Protein AF-A0A928WQR5-F1 (afdb_monomer)

Solvent-accessible surface area (backbone atoms only — not comparable to full-atom values): 5976 Å² total; per-residue (Å²): 131,85,78,71,50,42,73,46,55,41,52,39,79,94,72,47,22,42,35,40,34,29,76,86,71,50,73,51,75,46,49,51,90,64,43,66,50,46,40,81,52,98,94,44,74,44,82,57,85,78,50,72,69,65,49,53,58,41,38,62,52,79,53,53,27,43,30,28,73,95,62,68,41,75,45,46,48,65,41,51,74,70,72,44,45,55,56,67,72,58,59,52,52,55,59,60,61,74,77,109

pLDDT: mean 92.19, std 11.47, range [41.62, 98.75]

Sequence (100 aa):
MKLNEAVAVRYRRETKAVVVSFADGSQSSWPVRLLEMTKRTDDGYVAIAPNDDELSAVELFGSDAIVWDELGQIFRIEDLQNHIYGRKAWMESLSASVVS

Structure (mmCIF, N/CA/C/O backbone):
data_AF-A0A928WQR5-F1
#
_entry.id   AF-A0A928WQR5-F1
#
loop_
_atom_site.group_PDB
_atom_site.id
_atom_site.type_symbol
_atom_site.label_atom_id
_atom_site.label_alt_id
_atom_site.label_comp_id
_atom_site.label_asym_id
_atom_site.label_entity_id
_atom_site.label_seq_id
_atom_site.pdbx_PDB_ins_code
_atom_site.Cartn_x
_atom_site.Cartn_y
_atom_site.Cartn_z
_atom_site.occupancy
_atom_site.B_iso_or_equiv
_atom_site.auth_seq_id
_atom_site.auth_comp_id
_atom_site.auth_asym_id
_atom_site.auth_atom_id
_atom_site.pdbx_PDB_model_num
ATOM 1 N N . MET A 1 1 ? 6.178 -3.782 20.642 1.00 52.44 1 MET A N 1
ATOM 2 C CA . MET A 1 1 ? 4.776 -3.317 20.577 1.00 52.44 1 MET A CA 1
ATOM 3 C C . MET A 1 1 ? 4.028 -4.349 19.753 1.00 52.44 1 MET A C 1
ATOM 5 O O . MET A 1 1 ? 4.561 -4.728 18.721 1.00 52.44 1 MET A O 1
ATOM 9 N N . LYS A 1 2 ? 2.905 -4.906 20.217 1.00 63.47 2 LYS A N 1
ATOM 10 C CA . LYS A 1 2 ? 2.135 -5.834 19.375 1.00 63.47 2 LYS A CA 1
ATOM 11 C C . LYS A 1 2 ? 1.346 -4.981 18.385 1.00 63.47 2 LYS A C 1
ATOM 13 O O . LYS A 1 2 ? 0.635 -4.084 18.828 1.00 63.47 2 LYS A O 1
ATOM 18 N N . LEU A 1 3 ? 1.528 -5.209 17.088 1.00 71.38 3 LEU A N 1
ATOM 19 C CA . LEU A 1 3 ? 0.722 -4.540 16.071 1.00 71.38 3 LEU A CA 1
ATOM 20 C C . LEU A 1 3 ? -0.734 -4.954 16.261 1.00 71.38 3 LEU A C 1
ATOM 22 O O . LEU A 1 3 ? -1.018 -6.128 16.519 1.00 71.38 3 LEU A O 1
ATOM 26 N N . ASN A 1 4 ? -1.640 -3.987 16.150 1.00 86.81 4 ASN A N 1
ATOM 27 C CA . ASN A 1 4 ? -3.051 -4.310 16.037 1.00 86.81 4 ASN A CA 1
ATOM 28 C C . ASN A 1 4 ? -3.256 -5.127 14.761 1.00 86.81 4 ASN A C 1
ATOM 30 O O . ASN A 1 4 ? -2.643 -4.849 13.731 1.00 86.81 4 ASN A O 1
ATOM 34 N N . GLU A 1 5 ? -4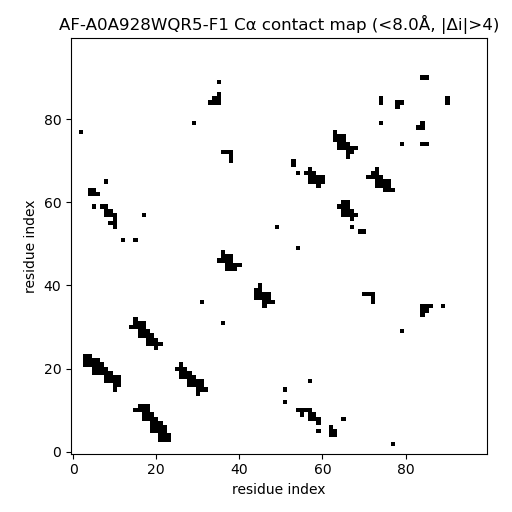.106 -6.141 14.842 1.00 93.69 5 GLU A N 1
ATOM 35 C CA . GLU A 1 5 ? -4.408 -7.009 13.711 1.00 93.69 5 GLU A CA 1
ATOM 36 C C . GLU A 1 5 ? -5.124 -6.205 12.621 1.00 93.69 5 GLU A C 1
ATOM 38 O O . GLU A 1 5 ? -6.167 -5.598 12.883 1.00 93.69 5 GLU A O 1
ATOM 43 N N . ALA A 1 6 ? -4.551 -6.157 11.417 1.00 96.88 6 ALA A N 1
ATOM 44 C CA . ALA A 1 6 ? -5.218 -5.567 10.265 1.00 96.88 6 ALA A CA 1
ATOM 45 C C . ALA A 1 6 ? -6.344 -6.495 9.800 1.00 96.88 6 ALA A C 1
ATOM 47 O O . ALA A 1 6 ? -6.125 -7.686 9.601 1.00 96.88 6 ALA A O 1
ATOM 48 N N . VAL A 1 7 ? -7.540 -5.938 9.618 1.00 97.56 7 VAL A N 1
ATOM 49 C CA . VAL A 1 7 ? -8.749 -6.703 9.260 1.00 97.56 7 VAL A CA 1
ATOM 50 C C . VAL A 1 7 ? -9.327 -6.304 7.908 1.00 97.56 7 VAL A C 1
ATOM 52 O O . VAL A 1 7 ? -10.111 -7.048 7.329 1.00 97.56 7 VAL A O 1
ATOM 55 N N . ALA A 1 8 ? -8.960 -5.129 7.395 1.00 97.81 8 ALA A N 1
ATOM 56 C CA . ALA A 1 8 ? -9.343 -4.696 6.060 1.00 97.81 8 ALA A CA 1
ATOM 57 C C . ALA A 1 8 ? -8.334 -3.701 5.485 1.00 97.81 8 ALA A C 1
ATOM 59 O O . ALA A 1 8 ? -7.728 -2.914 6.217 1.00 97.81 8 ALA A O 1
ATOM 60 N N . VAL A 1 9 ? -8.236 -3.678 4.159 1.00 98.44 9 VAL A N 1
ATOM 61 C CA . VAL A 1 9 ? -7.513 -2.659 3.400 1.00 98.44 9 VAL A CA 1
ATOM 62 C C . VAL A 1 9 ? -8.384 -2.151 2.260 1.00 98.44 9 VAL A C 1
ATOM 64 O O . VAL A 1 9 ? -9.227 -2.877 1.739 1.00 98.44 9 VAL A O 1
ATOM 67 N N . ARG A 1 10 ? -8.213 -0.882 1.893 1.00 98.50 10 ARG A N 1
ATOM 68 C CA . ARG A 1 10 ? -8.831 -0.299 0.700 1.00 98.50 10 ARG A CA 1
ATOM 69 C C . ARG A 1 10 ? -8.037 0.884 0.181 1.00 98.50 10 ARG A C 1
ATOM 71 O O . ARG A 1 10 ? -7.446 1.632 0.960 1.00 98.50 10 ARG A O 1
ATOM 78 N N . TYR A 1 11 ? -8.127 1.126 -1.116 1.00 98.75 11 TYR A N 1
ATOM 79 C CA . TYR A 1 11 ? -7.702 2.381 -1.719 1.00 98.75 11 TYR A CA 1
ATOM 80 C C . TYR A 1 11 ? -8.818 3.435 -1.631 1.00 98.75 11 TYR A C 1
ATOM 82 O O . TYR A 1 11 ? -9.992 3.143 -1.863 1.00 98.75 11 TYR A O 1
ATOM 90 N N . ARG A 1 12 ? -8.466 4.674 -1.270 1.00 98.50 12 ARG A N 1
ATOM 91 C CA . ARG A 1 12 ? -9.344 5.853 -1.337 1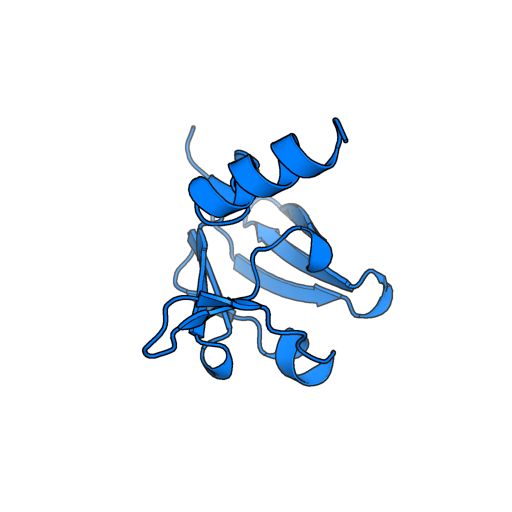.00 98.50 12 ARG A CA 1
ATOM 92 C C . ARG A 1 12 ? -8.906 6.741 -2.493 1.00 98.50 12 ARG A C 1
ATOM 94 O O . ARG A 1 12 ? -7.852 7.376 -2.407 1.00 98.50 12 ARG A O 1
ATOM 101 N N . ARG A 1 13 ? -9.733 6.804 -3.540 1.00 97.75 13 ARG A N 1
ATOM 102 C CA . ARG A 1 13 ? -9.458 7.558 -4.774 1.00 97.75 13 ARG A CA 1
ATOM 103 C C . ARG A 1 13 ? -9.336 9.059 -4.514 1.00 97.75 13 ARG A C 1
ATOM 105 O O . ARG A 1 13 ? -8.447 9.705 -5.055 1.00 97.75 13 ARG A O 1
ATOM 112 N N . GLU A 1 14 ? -10.161 9.603 -3.621 1.00 97.31 14 GLU A N 1
ATOM 113 C CA . GLU A 1 14 ? -10.221 11.042 -3.328 1.00 97.31 14 GLU A CA 1
ATOM 114 C C . GLU A 1 14 ? -8.909 11.565 -2.732 1.00 97.31 14 GLU A C 1
ATOM 116 O O . GLU A 1 14 ? -8.485 12.682 -3.018 1.00 97.31 14 GLU A O 1
ATOM 121 N N . THR A 1 15 ? -8.257 10.749 -1.901 1.00 97.00 15 THR A N 1
ATOM 122 C CA . THR A 1 15 ? -7.017 11.109 -1.198 1.00 97.00 15 THR A CA 1
ATOM 123 C C . THR A 1 15 ? -5.780 10.431 -1.775 1.00 97.00 15 THR A C 1
ATOM 125 O O . THR A 1 15 ? -4.679 10.656 -1.272 1.00 97.00 15 THR A O 1
ATOM 128 N N . LYS A 1 16 ? -5.950 9.571 -2.786 1.00 97.69 16 LYS A N 1
ATOM 129 C CA . LYS A 1 16 ? -4.911 8.698 -3.348 1.00 97.69 16 LYS A CA 1
ATOM 130 C C . LYS A 1 16 ? -4.096 7.978 -2.272 1.00 97.69 16 LYS A C 1
ATOM 132 O O . LYS A 1 16 ? -2.864 8.039 -2.248 1.00 97.69 16 LYS A O 1
ATOM 137 N N . ALA A 1 17 ? -4.799 7.338 -1.341 1.00 98.50 17 ALA A N 1
ATOM 138 C CA . ALA A 1 17 ? -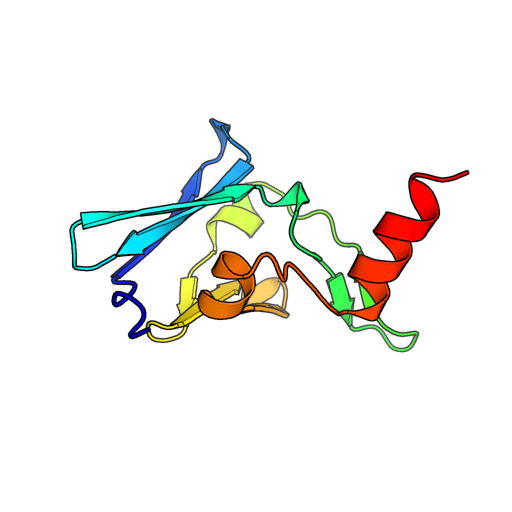4.193 6.703 -0.175 1.00 98.50 17 ALA A CA 1
ATOM 139 C C . AL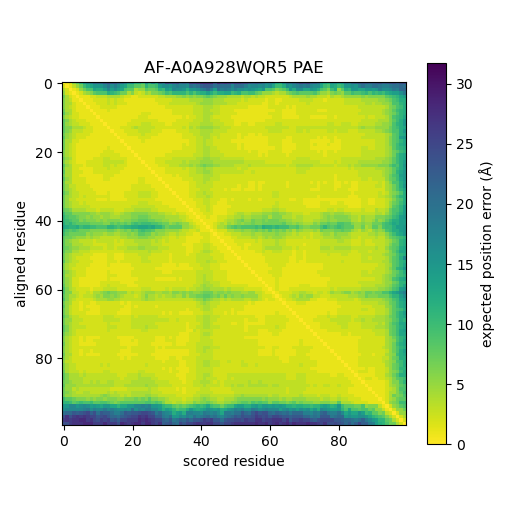A A 1 17 ? -4.718 5.286 0.038 1.00 98.50 17 ALA A C 1
ATOM 141 O O . ALA A 1 17 ? -5.906 5.026 -0.154 1.00 98.50 17 ALA A O 1
ATOM 142 N N . VAL A 1 18 ? -3.842 4.394 0.495 1.00 98.38 18 VAL A N 1
ATOM 143 C CA . VAL A 1 18 ? -4.253 3.106 1.053 1.00 98.38 18 VAL A CA 1
ATOM 144 C C . VAL A 1 18 ? -4.609 3.297 2.511 1.00 98.38 18 VAL A C 1
ATOM 146 O O . VAL A 1 18 ? -3.860 3.910 3.269 1.00 98.38 18 VAL A O 1
ATOM 149 N N . VAL A 1 19 ? -5.755 2.754 2.898 1.00 98.50 19 VAL A N 1
ATOM 150 C CA . VAL A 1 19 ? -6.242 2.763 4.267 1.00 98.50 19 VAL A CA 1
ATOM 151 C C . VAL A 1 19 ? -6.352 1.344 4.769 1.00 98.50 19 VAL A C 1
ATOM 153 O O . VAL A 1 19 ? -7.079 0.539 4.190 1.00 98.50 19 VAL A O 1
ATOM 156 N N . VAL A 1 20 ? -5.694 1.087 5.892 1.00 98.38 20 VAL A N 1
ATOM 157 C CA . VAL A 1 20 ? -5.827 -0.148 6.659 1.00 98.38 20 VAL A CA 1
ATOM 158 C C . VAL A 1 20 ? -6.705 0.122 7.872 1.00 98.38 20 VAL A C 1
ATOM 160 O O . VAL A 1 20 ? -6.534 1.127 8.564 1.00 98.38 20 VAL A O 1
ATOM 163 N N . SER A 1 21 ? -7.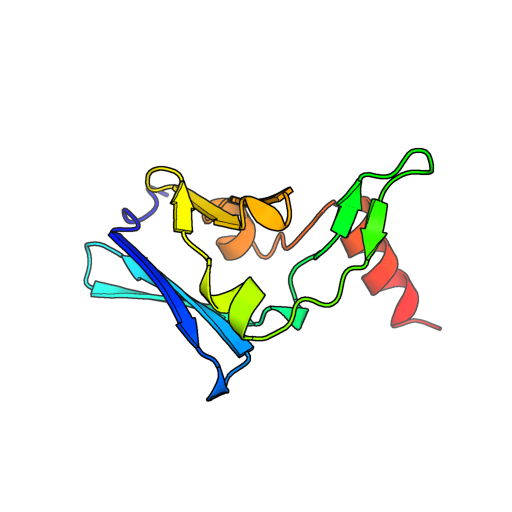664 -0.770 8.104 1.00 98.06 21 SER A N 1
ATOM 164 C CA . SER A 1 21 ? -8.492 -0.799 9.309 1.00 98.06 21 SER A CA 1
ATOM 165 C C . SER A 1 21 ? -8.060 -1.960 10.193 1.00 98.06 21 SER A C 1
ATOM 167 O O . SER A 1 21 ? -7.785 -3.054 9.696 1.00 98.06 21 SER A O 1
ATOM 169 N N . PHE A 1 22 ? -8.013 -1.712 11.496 1.00 97.19 22 PHE A N 1
ATOM 170 C CA . PHE A 1 22 ? -7.542 -2.663 12.495 1.00 97.19 22 PHE A CA 1
ATOM 171 C C . PHE A 1 22 ? -8.691 -3.184 13.363 1.00 97.19 22 PHE A C 1
ATOM 173 O O . PHE A 1 22 ? -9.740 -2.546 13.474 1.00 97.19 22 PHE A O 1
ATOM 180 N N . ALA A 1 23 ? -8.489 -4.341 13.993 1.00 95.88 23 ALA A N 1
ATOM 181 C CA . ALA A 1 23 ? -9.488 -5.002 14.836 1.00 95.88 23 ALA A CA 1
ATOM 182 C C . ALA A 1 23 ? -9.951 -4.151 16.037 1.00 95.88 23 ALA A C 1
ATOM 184 O O . ALA A 1 23 ? -11.062 -4.331 16.529 1.00 95.88 23 ALA A O 1
ATOM 185 N N . ASP A 1 24 ? -9.126 -3.205 16.496 1.00 95.00 24 ASP A N 1
ATOM 186 C CA . ASP A 1 24 ? -9.455 -2.269 17.578 1.00 95.00 24 ASP A CA 1
ATOM 187 C C . ASP A 1 24 ? -10.281 -1.051 17.113 1.00 95.00 24 ASP A C 1
ATOM 189 O O . ASP A 1 24 ? -10.582 -0.160 17.905 1.00 95.00 24 ASP A O 1
ATOM 193 N N . GLY A 1 25 ? -10.645 -0.998 15.828 1.00 96.56 25 GLY A N 1
ATOM 194 C CA . GLY A 1 25 ? -11.395 0.099 15.217 1.00 96.56 25 GLY A CA 1
ATOM 195 C C . GLY A 1 25 ? -10.532 1.278 14.763 1.00 96.56 25 GLY A C 1
ATOM 196 O O . GLY A 1 25 ? -11.055 2.201 14.133 1.00 96.56 25 GLY A O 1
ATOM 197 N N . SER A 1 26 ? -9.222 1.262 15.031 1.00 96.25 26 SER A N 1
ATOM 198 C CA . SER A 1 26 ? -8.306 2.281 14.523 1.00 96.25 26 SER A CA 1
ATOM 199 C C . SER A 1 26 ? -8.085 2.143 13.012 1.00 96.25 26 SER A C 1
ATOM 201 O O . SER A 1 26 ? -8.337 1.100 12.398 1.00 96.25 26 SER A O 1
ATOM 203 N N . GLN A 1 27 ? -7.616 3.226 12.387 1.00 97.25 27 GLN A N 1
ATOM 204 C CA . GLN A 1 27 ? -7.244 3.246 10.974 1.00 97.25 27 GLN A CA 1
ATOM 205 C C . GLN A 1 27 ? -5.886 3.910 10.790 1.00 97.25 27 GLN A C 1
ATOM 207 O O . GLN A 1 27 ? -5.566 4.892 11.457 1.00 97.25 27 GLN A O 1
ATOM 212 N N . SER A 1 28 ? -5.115 3.404 9.835 1.00 97.38 28 SER A N 1
ATOM 213 C CA . SER A 1 28 ? -3.921 4.070 9.312 1.00 97.38 28 SER A CA 1
ATOM 214 C C . SER A 1 28 ? -4.096 4.328 7.823 1.00 97.38 28 SER A C 1
ATOM 216 O O . SER A 1 28 ? -4.797 3.588 7.132 1.00 97.38 28 SER A O 1
ATOM 218 N N . SER A 1 29 ? -3.496 5.411 7.336 1.00 98.00 29 SER A N 1
ATOM 219 C CA . SER A 1 29 ? -3.637 5.863 5.954 1.00 98.00 29 SER A CA 1
ATOM 220 C C . SER A 1 29 ? -2.292 6.314 5.411 1.00 98.00 29 SER A C 1
ATOM 222 O O . SER A 1 29 ? -1.666 7.202 5.986 1.00 98.00 29 SER A O 1
ATOM 224 N N . TRP A 1 30 ? -1.895 5.767 4.264 1.00 98.38 30 TRP A N 1
ATOM 225 C CA . TRP A 1 30 ? -0.645 6.106 3.591 1.00 98.38 30 TRP A CA 1
ATOM 226 C C . TRP A 1 30 ? -0.923 6.590 2.167 1.00 98.38 30 TRP A C 1
ATOM 228 O O . TRP A 1 30 ? -1.462 5.832 1.356 1.00 98.38 30 TRP A O 1
ATOM 238 N N . PRO A 1 31 ? -0.586 7.850 1.837 1.00 98.00 31 PRO A N 1
ATOM 239 C CA . PRO A 1 31 ? -0.624 8.329 0.462 1.00 98.00 31 PRO A CA 1
ATOM 240 C C . PRO A 1 31 ? 0.288 7.484 -0.431 1.00 98.00 31 PRO A C 1
ATOM 242 O O . PRO A 1 31 ? 1.464 7.313 -0.115 1.00 98.00 31 PRO A O 1
ATOM 245 N N . VAL A 1 32 ? -0.219 7.026 -1.579 1.00 97.50 32 VAL A N 1
ATOM 246 C CA . VAL A 1 32 ? 0.534 6.157 -2.507 1.00 97.50 32 VAL A CA 1
ATOM 247 C C . VAL A 1 32 ? 1.821 6.831 -2.988 1.00 97.50 32 VAL A C 1
ATOM 249 O O . VAL A 1 32 ? 2.836 6.171 -3.157 1.00 97.50 32 VAL A O 1
ATOM 252 N N . ARG A 1 33 ? 1.827 8.167 -3.110 1.00 94.81 33 ARG A N 1
ATOM 253 C CA . ARG A 1 33 ? 3.019 8.954 -3.480 1.00 94.81 33 ARG A CA 1
ATOM 254 C C . ARG A 1 33 ? 4.207 8.822 -2.518 1.00 94.81 33 ARG A C 1
ATOM 256 O O . ARG A 1 33 ? 5.293 9.267 -2.863 1.00 94.81 33 ARG A O 1
ATOM 263 N N . LEU A 1 34 ? 3.982 8.335 -1.295 1.00 95.06 34 LEU A N 1
ATOM 264 C CA . LEU A 1 34 ? 5.059 8.089 -0.336 1.00 95.06 34 LEU A CA 1
ATOM 265 C C . LEU A 1 34 ? 5.676 6.706 -0.515 1.00 95.06 34 LEU A C 1
ATOM 267 O O . LEU A 1 34 ? 6.769 6.498 -0.013 1.00 95.06 34 LEU A O 1
ATOM 271 N N . LEU A 1 35 ? 4.991 5.784 -1.191 1.00 97.31 35 LEU A N 1
ATOM 272 C CA . LEU A 1 35 ? 5.434 4.410 -1.374 1.00 97.31 35 LEU A CA 1
ATOM 273 C C . LEU A 1 35 ? 6.394 4.317 -2.560 1.00 97.31 35 LEU A C 1
ATOM 275 O O . LEU A 1 35 ? 6.173 4.937 -3.603 1.00 97.31 35 LEU A O 1
ATOM 279 N N . GLU A 1 36 ? 7.437 3.502 -2.426 1.00 96.75 36 GLU A N 1
ATOM 280 C CA . GLU A 1 36 ? 8.318 3.169 -3.544 1.00 96.75 36 GLU A CA 1
ATOM 281 C C . GLU A 1 36 ? 7.628 2.189 -4.503 1.00 96.75 36 GLU A C 1
ATOM 283 O O . GLU A 1 36 ? 7.894 0.989 -4.501 1.00 96.75 36 GLU A O 1
ATOM 288 N N . MET A 1 37 ? 6.739 2.708 -5.348 1.00 96.31 37 MET A N 1
ATOM 289 C CA . MET A 1 37 ? 6.059 1.920 -6.374 1.00 96.31 37 MET A CA 1
ATOM 290 C C . MET A 1 37 ? 7.039 1.616 -7.514 1.00 96.31 37 MET A C 1
ATOM 292 O O . MET A 1 37 ? 7.307 2.475 -8.361 1.00 96.31 37 MET A O 1
ATOM 296 N N . THR A 1 38 ? 7.600 0.403 -7.546 1.00 95.56 38 THR A N 1
ATOM 297 C CA . THR A 1 38 ? 8.622 0.014 -8.539 1.00 95.56 38 THR A CA 1
ATOM 298 C C . THR A 1 38 ? 8.460 -1.413 -9.041 1.00 95.56 38 THR A C 1
ATOM 300 O O . THR A 1 38 ? 8.231 -2.328 -8.265 1.00 95.56 38 THR A O 1
ATOM 303 N N . LYS A 1 39 ? 8.684 -1.651 -10.334 1.00 91.56 39 LYS A N 1
ATOM 304 C CA . LYS A 1 39 ? 8.769 -3.010 -10.887 1.00 91.56 39 LYS A CA 1
ATOM 305 C C . LYS A 1 39 ? 10.220 -3.454 -11.022 1.00 91.56 39 LYS A C 1
ATOM 307 O O . LYS A 1 39 ? 11.087 -2.646 -11.366 1.00 91.56 39 LYS A O 1
ATOM 312 N N . ARG A 1 40 ? 10.477 -4.746 -10.809 1.00 86.25 40 ARG A N 1
ATOM 313 C CA . ARG A 1 40 ? 11.779 -5.351 -11.102 1.00 86.25 40 ARG A CA 1
ATOM 314 C C . ARG A 1 40 ? 11.945 -5.536 -12.614 1.00 86.25 40 ARG A C 1
ATOM 316 O O . ARG A 1 40 ? 11.045 -6.040 -13.279 1.00 86.25 40 ARG A O 1
ATOM 323 N N . THR A 1 41 ? 13.098 -5.145 -13.133 1.00 88.00 41 THR A N 1
ATOM 324 C CA . THR A 1 41 ? 13.556 -5.352 -14.512 1.00 88.00 41 THR A CA 1
ATOM 325 C C . THR A 1 41 ? 14.947 -5.991 -14.492 1.00 88.00 41 THR A C 1
ATOM 327 O O . THR A 1 41 ? 15.548 -6.145 -13.424 1.00 88.00 41 THR A O 1
ATOM 330 N N . ASP A 1 42 ? 15.478 -6.347 -15.663 1.00 90.81 42 ASP A N 1
ATOM 331 C CA . ASP A 1 42 ? 16.846 -6.872 -15.787 1.00 90.81 42 ASP A CA 1
ATOM 332 C C . ASP A 1 42 ? 17.901 -5.859 -15.303 1.00 90.81 42 ASP A C 1
ATOM 334 O O . ASP A 1 42 ? 18.904 -6.236 -14.700 1.00 90.81 42 ASP A O 1
ATOM 338 N N . ASP A 1 43 ? 17.613 -4.564 -15.467 1.00 89.25 43 ASP A N 1
ATOM 339 C CA . ASP A 1 43 ? 18.478 -3.448 -15.065 1.00 89.25 43 ASP A CA 1
ATOM 340 C C . ASP A 1 43 ? 18.227 -2.949 -13.627 1.00 89.25 43 ASP A C 1
ATOM 342 O O . ASP A 1 43 ? 18.806 -1.950 -13.195 1.00 89.25 43 ASP A O 1
ATOM 346 N N . GLY A 1 44 ? 17.356 -3.618 -12.860 1.00 88.25 44 GLY A N 1
ATOM 347 C CA . GLY A 1 44 ? 17.096 -3.294 -11.457 1.00 88.25 44 GLY A CA 1
ATOM 348 C C . GLY A 1 44 ? 15.635 -2.979 -11.153 1.00 88.25 44 GLY A C 1
ATOM 349 O O . GLY A 1 44 ? 14.767 -3.825 -11.330 1.00 88.25 44 GLY A O 1
ATOM 350 N N . TYR A 1 45 ? 15.366 -1.800 -10.589 1.00 89.69 45 TYR A N 1
ATOM 351 C CA . TYR A 1 45 ? 14.022 -1.384 -10.177 1.00 89.69 45 TYR A CA 1
ATOM 352 C C . TYR A 1 45 ? 13.653 -0.084 -10.876 1.00 89.69 45 TYR A C 1
ATOM 354 O O . TYR A 1 45 ? 14.381 0.903 -10.774 1.00 89.69 45 TYR A O 1
ATOM 362 N N . VAL A 1 46 ? 12.513 -0.084 -11.559 1.00 92.31 46 VAL A N 1
ATOM 363 C CA . VAL A 1 46 ? 12.015 1.064 -12.320 1.00 92.31 46 VAL A CA 1
ATOM 364 C C . VAL A 1 46 ? 10.716 1.547 -11.696 1.00 92.31 46 VAL A C 1
ATOM 366 O O . VAL A 1 46 ? 9.836 0.737 -11.403 1.00 92.31 46 VAL A O 1
ATOM 369 N N . ALA A 1 47 ? 10.590 2.861 -11.506 1.00 93.81 47 ALA A N 1
ATOM 370 C CA . ALA A 1 47 ? 9.373 3.473 -10.985 1.00 93.81 47 ALA A CA 1
ATOM 371 C C . ALA A 1 47 ? 8.165 3.163 -11.881 1.00 93.81 47 ALA A C 1
ATOM 373 O O . ALA A 1 47 ? 8.258 3.191 -13.110 1.00 93.81 47 ALA A O 1
ATOM 374 N N . ILE A 1 48 ? 7.027 2.887 -11.252 1.00 95.75 48 ILE A N 1
ATOM 375 C CA . ILE A 1 48 ? 5.736 2.720 -11.919 1.00 95.75 48 ILE A CA 1
ATOM 376 C C . ILE A 1 48 ? 4.761 3.783 -11.415 1.00 95.75 48 ILE A C 1
ATOM 378 O O . ILE A 1 48 ? 4.883 4.276 -10.295 1.00 95.75 48 ILE A O 1
ATOM 382 N N . ALA A 1 49 ? 3.784 4.133 -12.247 1.00 95.31 49 ALA A N 1
ATOM 383 C CA . ALA A 1 49 ? 2.720 5.070 -11.904 1.00 95.31 49 ALA A CA 1
ATOM 384 C C . ALA A 1 49 ? 1.362 4.389 -12.124 1.00 95.31 49 ALA A C 1
ATOM 386 O O . ALA A 1 49 ? 0.774 4.561 -13.194 1.00 95.31 49 ALA A O 1
ATOM 387 N N . PRO A 1 50 ? 0.889 3.587 -11.153 1.00 96.75 50 PRO A N 1
ATOM 388 C CA . PRO A 1 50 ? -0.366 2.868 -11.300 1.00 96.75 50 PRO A CA 1
ATOM 389 C C . PRO A 1 50 ? -1.559 3.824 -11.329 1.00 96.75 50 PRO A C 1
ATOM 391 O O . PRO A 1 50 ? -1.557 4.872 -10.671 1.00 96.75 50 PRO A O 1
ATOM 394 N N . ASN A 1 51 ? -2.584 3.460 -12.089 1.00 97.44 51 ASN A N 1
ATOM 395 C CA . ASN A 1 51 ? -3.847 4.182 -12.149 1.00 97.44 51 ASN A CA 1
ATOM 396 C C . ASN A 1 51 ? -4.779 3.796 -10.980 1.00 97.44 51 ASN A C 1
ATOM 398 O O . ASN A 1 51 ? -4.494 2.891 -10.200 1.00 97.44 51 ASN A O 1
ATOM 402 N N . ASP A 1 52 ? -5.908 4.494 -10.841 1.00 98.31 52 ASP A N 1
ATOM 403 C CA . ASP A 1 52 ? -6.829 4.270 -9.719 1.00 98.31 52 ASP A CA 1
ATOM 404 C C . ASP A 1 52 ? -7.461 2.870 -9.707 1.00 98.31 52 ASP A C 1
ATOM 406 O O . ASP A 1 52 ? -7.792 2.374 -8.629 1.00 98.31 52 ASP A O 1
ATOM 410 N N . ASP A 1 53 ? -7.643 2.236 -10.866 1.00 98.12 53 ASP A N 1
ATOM 411 C CA . ASP A 1 53 ? -8.201 0.885 -10.958 1.00 98.12 53 ASP A CA 1
ATOM 412 C C . ASP A 1 53 ? -7.164 -0.151 -10.505 1.00 98.12 53 ASP A C 1
ATOM 414 O O . ASP A 1 53 ? -7.473 -0.971 -9.644 1.00 98.12 53 ASP A O 1
ATOM 418 N N . GLU A 1 54 ? -5.912 -0.028 -10.956 1.00 98.25 54 GLU A N 1
ATOM 419 C CA . GLU A 1 54 ? -4.787 -0.850 -10.480 1.00 98.25 54 GLU A CA 1
ATOM 420 C C . GLU A 1 54 ? -4.571 -0.682 -8.966 1.00 98.25 54 GLU A C 1
ATOM 422 O O . GLU A 1 54 ? -4.385 -1.653 -8.236 1.00 98.25 54 GLU A O 1
ATOM 427 N N . LEU A 1 55 ? -4.662 0.551 -8.454 1.00 98.44 55 LEU A N 1
ATOM 428 C CA . LEU A 1 55 ? -4.534 0.819 -7.019 1.00 98.44 55 LEU A CA 1
ATOM 429 C C . LEU A 1 55 ? -5.711 0.273 -6.203 1.00 98.44 55 LEU A C 1
ATOM 431 O O . LEU A 1 55 ? -5.537 -0.035 -5.022 1.00 98.44 55 LEU A O 1
ATOM 435 N N . SER A 1 56 ? -6.893 0.139 -6.811 1.00 98.44 56 SER A N 1
ATOM 436 C CA . SER A 1 56 ? -8.082 -0.415 -6.152 1.00 98.44 56 SER A CA 1
ATOM 437 C C . SER A 1 56 ? -7.970 -1.919 -5.890 1.00 98.44 56 SER A C 1
ATOM 439 O O . SER A 1 56 ? -8.678 -2.408 -5.014 1.00 98.44 56 SER A O 1
ATOM 441 N N . ALA A 1 57 ? -7.060 -2.625 -6.569 1.00 98.25 57 ALA A N 1
ATOM 442 C CA . ALA A 1 57 ? -6.790 -4.053 -6.380 1.00 98.25 57 ALA A CA 1
ATOM 443 C C . ALA A 1 57 ? -5.912 -4.368 -5.147 1.00 98.25 57 ALA A C 1
ATOM 445 O O . ALA A 1 57 ? -5.336 -5.447 -5.059 1.00 98.25 57 ALA A O 1
ATOM 446 N N . VAL A 1 58 ? -5.758 -3.422 -4.212 1.00 98.56 58 VAL A N 1
ATOM 447 C CA . VAL A 1 58 ? -4.994 -3.641 -2.977 1.00 98.56 58 VAL A CA 1
ATOM 448 C C . VAL A 1 58 ? -5.663 -4.695 -2.097 1.00 98.56 58 VAL A C 1
ATOM 450 O O . VAL A 1 58 ? -6.861 -4.619 -1.820 1.00 98.56 58 VAL A O 1
ATOM 453 N N . GLU A 1 59 ? -4.869 -5.622 -1.578 1.00 98.50 59 GLU A N 1
ATOM 454 C CA . GLU A 1 59 ? -5.318 -6.687 -0.685 1.00 98.50 59 GLU A CA 1
ATOM 455 C C . GLU A 1 59 ? -4.456 -6.759 0.578 1.00 98.50 59 GLU A C 1
ATOM 457 O O . GLU A 1 59 ? -3.352 -6.209 0.646 1.00 98.50 59 GLU A O 1
ATOM 462 N N .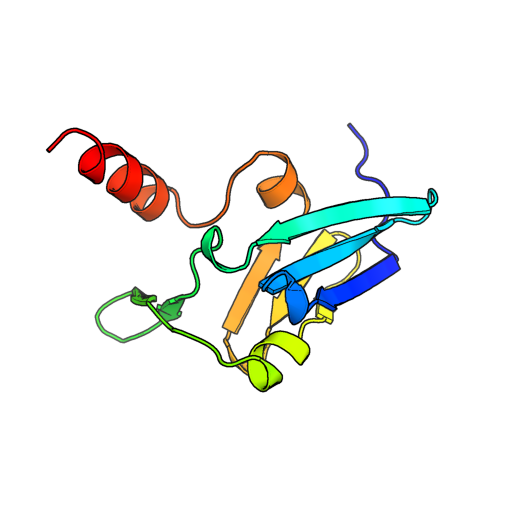 LEU A 1 60 ? -4.988 -7.405 1.619 1.00 97.88 60 LEU A N 1
ATOM 463 C CA . LEU A 1 60 ? -4.186 -7.806 2.768 1.00 97.88 60 LEU A CA 1
ATOM 464 C C . LEU A 1 60 ? -3.524 -9.141 2.449 1.00 97.88 60 LEU A C 1
ATOM 466 O O . LEU A 1 60 ? -4.196 -10.096 2.062 1.00 97.88 60 LEU A O 1
ATOM 470 N N . PHE A 1 61 ? -2.220 -9.226 2.682 1.00 95.50 61 PHE A N 1
ATOM 471 C CA . PHE A 1 61 ? -1.523 -10.500 2.729 1.00 95.50 61 PHE A CA 1
ATOM 472 C C . PHE A 1 61 ? -1.359 -10.893 4.197 1.00 95.50 61 PHE A C 1
ATOM 474 O O . PHE A 1 61 ? -0.554 -10.307 4.920 1.00 95.50 61 PHE A O 1
ATOM 481 N N . GLY A 1 62 ? -2.185 -11.834 4.659 1.00 91.88 62 GLY A N 1
ATOM 482 C CA . GLY A 1 62 ? -2.304 -12.127 6.088 1.00 91.88 62 GLY A CA 1
ATOM 483 C C . GLY A 1 62 ? -2.873 -10.931 6.858 1.00 91.88 62 GLY A C 1
ATOM 48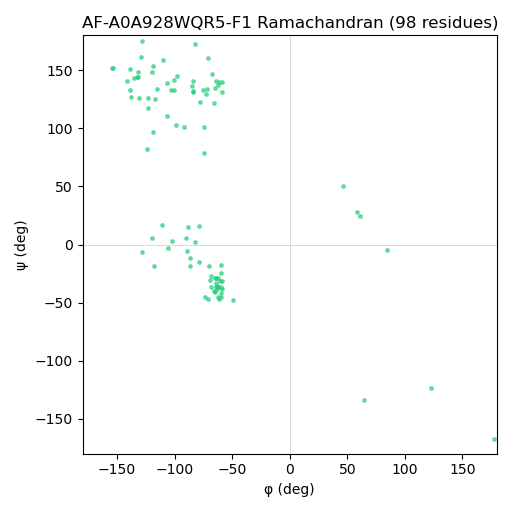4 O O . GLY A 1 62 ? -3.862 -10.335 6.441 1.00 91.88 62 GLY A O 1
ATOM 485 N N . SER A 1 63 ? -2.251 -10.587 7.987 1.00 92.44 63 SER A N 1
ATOM 486 C CA . SER A 1 63 ? -2.661 -9.464 8.846 1.00 92.44 63 SER A CA 1
ATOM 487 C C . SER A 1 63 ? -1.575 -8.394 9.013 1.00 92.44 63 SER A C 1
ATOM 489 O O . SER A 1 63 ? -1.724 -7.498 9.845 1.00 92.44 63 SER A O 1
ATOM 491 N N . ASP A 1 64 ? -0.454 -8.512 8.297 1.00 94.81 64 ASP A N 1
ATOM 492 C CA . ASP A 1 64 ? 0.769 -7.734 8.528 1.00 94.81 64 ASP A CA 1
ATOM 493 C C . ASP A 1 64 ? 1.319 -7.033 7.277 1.00 94.81 64 ASP A C 1
ATOM 495 O O . ASP A 1 64 ? 2.233 -6.215 7.404 1.00 94.81 64 ASP A O 1
ATOM 499 N N . ALA A 1 65 ? 0.757 -7.273 6.088 1.00 97.31 65 ALA A N 1
ATOM 500 C CA . ALA A 1 65 ? 1.179 -6.620 4.853 1.00 97.31 65 ALA A CA 1
ATOM 501 C C . ALA A 1 65 ? 0.007 -6.206 3.952 1.00 97.31 65 ALA A C 1
ATOM 503 O O . ALA A 1 65 ? -1.048 -6.840 3.930 1.00 97.31 65 ALA A O 1
ATOM 504 N N . ILE A 1 66 ? 0.229 -5.142 3.177 1.00 98.06 66 ILE A N 1
ATOM 505 C CA . ILE A 1 66 ? -0.601 -4.769 2.028 1.00 98.06 66 ILE A CA 1
ATOM 506 C C . ILE A 1 66 ? 0.097 -5.218 0.744 1.00 98.06 66 ILE A C 1
ATOM 508 O O . ILE A 1 66 ? 1.325 -5.123 0.641 1.00 98.06 66 ILE A O 1
ATOM 512 N N . VAL A 1 67 ? -0.673 -5.696 -0.228 1.00 98.12 67 VAL A N 1
ATOM 513 C CA . VAL A 1 67 ? -0.154 -6.220 -1.492 1.00 98.12 67 VAL A CA 1
ATOM 514 C C . VAL A 1 67 ? -0.958 -5.689 -2.676 1.00 98.12 67 VAL A C 1
ATOM 516 O O . VAL A 1 67 ? -2.173 -5.535 -2.598 1.00 98.12 67 VAL A O 1
ATOM 519 N N . TRP A 1 68 ? -0.260 -5.420 -3.775 1.00 97.94 68 TRP A N 1
ATOM 520 C CA . TRP A 1 68 ? -0.835 -5.343 -5.114 1.00 97.94 68 TRP A CA 1
ATOM 521 C C . TRP A 1 68 ? -0.157 -6.419 -5.957 1.00 97.94 68 TRP A C 1
ATOM 523 O O . TRP A 1 68 ? 0.956 -6.200 -6.444 1.00 97.94 68 TRP A O 1
ATOM 533 N N . ASP A 1 69 ? -0.799 -7.579 -6.090 1.00 95.56 69 ASP A N 1
ATOM 534 C CA . ASP A 1 69 ? -0.193 -8.768 -6.708 1.00 95.56 69 ASP A CA 1
ATOM 535 C C . ASP A 1 69 ? 0.184 -8.518 -8.176 1.00 95.56 69 ASP A C 1
ATOM 537 O O . ASP A 1 69 ? 1.333 -8.716 -8.569 1.00 95.56 69 ASP A O 1
ATOM 541 N N . GLU A 1 70 ? -0.729 -7.929 -8.956 1.00 95.19 70 GLU A N 1
ATOM 542 C CA . GLU A 1 70 ? -0.488 -7.595 -10.369 1.00 95.19 70 GLU A CA 1
ATOM 543 C C . GLU A 1 70 ? 0.646 -6.576 -10.567 1.00 95.19 70 GLU A C 1
ATOM 545 O O . GLU A 1 70 ? 1.338 -6.587 -11.587 1.00 95.19 70 GLU A O 1
ATOM 550 N N . LEU A 1 71 ? 0.872 -5.706 -9.578 1.00 95.31 71 LEU A N 1
ATOM 551 C CA . LEU A 1 71 ? 1.961 -4.729 -9.594 1.00 95.31 71 LEU A CA 1
ATOM 552 C C . LEU A 1 71 ? 3.255 -5.285 -8.978 1.00 95.31 71 LEU A C 1
ATOM 554 O O . LEU A 1 71 ? 4.277 -4.591 -8.972 1.00 95.31 71 LEU A O 1
ATOM 558 N N . GLY A 1 72 ? 3.221 -6.497 -8.415 1.00 94.38 72 GLY A N 1
ATOM 559 C CA . GLY A 1 72 ? 4.323 -7.096 -7.666 1.00 94.38 72 GLY A CA 1
ATOM 560 C C . GLY A 1 72 ? 4.765 -6.259 -6.462 1.00 94.38 72 GLY A C 1
ATOM 561 O O . GLY A 1 72 ? 5.946 -6.275 -6.115 1.00 94.38 72 GLY A O 1
ATOM 562 N N . GLN A 1 73 ? 3.857 -5.475 -5.868 1.00 96.81 73 GLN A N 1
ATOM 563 C CA . GLN A 1 73 ? 4.166 -4.608 -4.728 1.00 96.81 73 GLN A CA 1
ATOM 564 C C . GLN A 1 73 ? 3.716 -5.249 -3.425 1.00 96.81 73 GLN A C 1
ATOM 566 O O . GLN A 1 73 ? 2.568 -5.667 -3.308 1.00 96.81 73 GLN A O 1
ATOM 571 N N . ILE A 1 74 ? 4.583 -5.236 -2.417 1.00 96.81 74 ILE A N 1
ATOM 572 C CA . ILE A 1 74 ? 4.252 -5.654 -1.057 1.00 96.81 74 ILE A CA 1
ATOM 573 C C . ILE A 1 74 ? 4.888 -4.694 -0.054 1.00 96.81 74 ILE A C 1
ATOM 575 O O . ILE A 1 74 ? 6.074 -4.381 -0.151 1.00 96.81 74 ILE A O 1
ATOM 579 N N . PHE A 1 75 ? 4.104 -4.245 0.923 1.00 97.62 75 PHE A N 1
ATOM 580 C CA . PHE A 1 75 ? 4.577 -3.38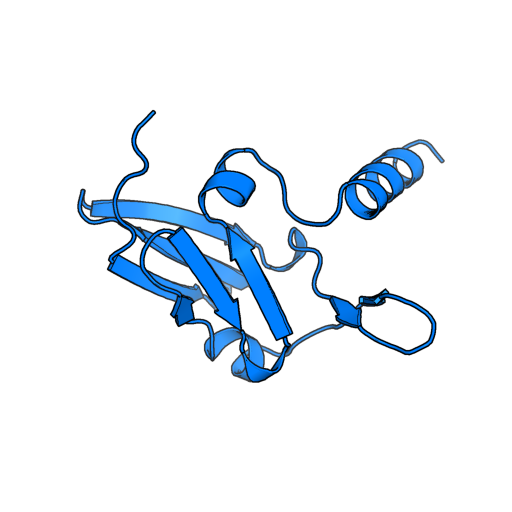2 2.004 1.00 97.62 75 PHE A CA 1
ATOM 581 C C . PHE A 1 75 ? 4.121 -3.938 3.346 1.00 97.62 75 PHE A C 1
ATOM 583 O O . PHE A 1 75 ? 2.928 -4.159 3.564 1.00 97.62 75 PHE A O 1
ATOM 590 N N . ARG A 1 76 ? 5.065 -4.137 4.270 1.00 97.25 76 ARG A N 1
ATOM 591 C CA . ARG A 1 76 ? 4.735 -4.518 5.644 1.00 97.25 76 ARG A CA 1
ATOM 592 C C . ARG A 1 76 ? 4.123 -3.332 6.369 1.00 97.25 76 ARG A C 1
ATOM 594 O O . ARG A 1 76 ? 4.661 -2.229 6.344 1.00 97.25 76 ARG A O 1
ATOM 601 N N . ILE A 1 77 ? 3.027 -3.571 7.071 1.00 97.06 77 ILE A N 1
ATOM 602 C CA . ILE A 1 77 ? 2.327 -2.554 7.856 1.00 97.06 77 ILE A CA 1
ATOM 603 C C . ILE A 1 77 ? 3.239 -2.012 8.965 1.00 97.06 77 ILE A C 1
ATOM 605 O O . ILE A 1 77 ? 3.225 -0.812 9.224 1.00 97.06 77 ILE A O 1
ATOM 609 N N . GLU A 1 78 ? 4.077 -2.861 9.572 1.00 96.00 78 GLU A N 1
ATOM 610 C CA . GLU A 1 78 ? 5.079 -2.433 10.561 1.00 96.00 78 GLU A CA 1
ATOM 611 C C . GLU A 1 78 ? 6.076 -1.425 9.981 1.00 96.00 78 GLU A C 1
ATOM 613 O O . GLU A 1 78 ? 6.355 -0.397 10.599 1.00 96.00 78 GLU A O 1
ATOM 618 N N . ASP A 1 79 ? 6.587 -1.693 8.779 1.00 97.31 79 ASP A N 1
ATOM 619 C CA . ASP A 1 79 ? 7.533 -0.812 8.094 1.00 97.31 79 ASP A CA 1
ATOM 620 C C . ASP A 1 79 ? 6.869 0.542 7.810 1.00 97.31 79 ASP A C 1
ATOM 622 O O . ASP A 1 79 ? 7.415 1.594 8.148 1.00 97.31 79 ASP A O 1
ATOM 626 N N . LEU A 1 80 ? 5.630 0.525 7.309 1.00 97.25 80 LEU A N 1
ATOM 627 C CA . LEU A 1 80 ? 4.857 1.737 7.038 1.00 97.25 80 LEU A CA 1
ATOM 628 C C . LEU A 1 80 ? 4.554 2.561 8.302 1.00 97.25 80 LEU A C 1
ATOM 630 O O . LEU A 1 80 ? 4.539 3.794 8.243 1.00 97.25 80 LEU A O 1
ATOM 634 N N . GLN A 1 81 ? 4.319 1.912 9.446 1.00 95.12 81 GLN A N 1
ATOM 635 C CA . GLN A 1 81 ? 4.157 2.591 10.738 1.00 95.12 81 GLN A CA 1
ATOM 636 C C . GLN A 1 81 ? 5.465 3.210 11.243 1.00 95.12 81 GLN A C 1
ATOM 638 O O . GLN A 1 81 ? 5.434 4.252 11.891 1.00 95.12 81 GLN A O 1
ATOM 643 N N . ASN A 1 82 ? 6.606 2.611 10.901 1.00 95.31 82 ASN A N 1
ATOM 644 C CA . ASN A 1 82 ? 7.940 3.128 11.205 1.00 95.31 82 ASN A CA 1
ATOM 645 C C . ASN A 1 82 ? 8.486 4.074 10.119 1.00 95.31 82 ASN A C 1
ATOM 647 O O . ASN A 1 82 ? 9.680 4.372 10.101 1.00 95.31 82 ASN A O 1
ATOM 651 N N . HIS A 1 83 ? 7.624 4.564 9.221 1.00 95.19 83 HIS A N 1
ATOM 652 C CA . HIS A 1 83 ? 7.975 5.471 8.123 1.00 95.19 83 HIS A CA 1
ATOM 653 C C . HIS A 1 83 ? 8.991 4.903 7.115 1.00 95.19 83 HIS A C 1
ATOM 655 O O . HIS A 1 83 ? 9.680 5.658 6.428 1.00 95.19 83 HIS A O 1
ATOM 661 N N . ILE A 1 84 ? 9.069 3.577 6.999 1.00 96.81 84 ILE A N 1
ATOM 662 C CA . ILE A 1 84 ? 9.840 2.870 5.978 1.00 96.81 84 ILE A CA 1
ATOM 663 C C . ILE A 1 84 ? 8.900 2.611 4.799 1.00 96.81 84 ILE A C 1
ATOM 665 O O . ILE A 1 84 ? 8.062 1.713 4.832 1.00 96.81 84 ILE A O 1
ATOM 669 N N . TYR A 1 85 ? 9.017 3.430 3.755 1.00 96.62 85 TYR A N 1
ATOM 670 C CA . TYR A 1 85 ? 8.092 3.405 2.614 1.00 96.62 85 TYR A CA 1
ATOM 671 C C . TYR A 1 85 ? 8.640 2.704 1.365 1.00 96.62 85 TYR A C 1
ATOM 673 O O . TYR A 1 85 ? 7.995 2.691 0.319 1.00 96.62 85 TYR A O 1
ATOM 681 N N . GLY A 1 86 ? 9.843 2.148 1.455 1.00 94.88 86 GLY A N 1
ATOM 682 C CA . GLY A 1 86 ? 10.525 1.512 0.341 1.00 94.88 86 GLY A CA 1
ATOM 683 C C . GLY A 1 86 ? 11.909 1.030 0.740 1.00 94.88 86 GLY A C 1
ATOM 684 O O . GLY A 1 86 ? 12.275 0.990 1.917 1.00 94.88 86 GLY A O 1
ATOM 685 N N . ARG A 1 87 ? 12.712 0.678 -0.257 1.00 93.12 87 ARG A N 1
ATOM 686 C CA . ARG A 1 87 ? 14.098 0.262 -0.072 1.00 93.12 87 ARG A CA 1
ATOM 687 C C . ARG A 1 87 ? 14.910 1.420 0.497 1.00 93.12 87 ARG A C 1
ATOM 689 O O . ARG A 1 87 ? 14.810 2.562 0.048 1.00 93.12 87 ARG A O 1
ATOM 696 N N . LYS A 1 88 ? 15.812 1.094 1.423 1.00 91.56 88 LYS A N 1
ATOM 697 C CA . LYS A 1 88 ? 16.713 2.058 2.070 1.00 91.56 88 LYS A CA 1
ATOM 698 C C . LYS A 1 88 ? 17.442 2.964 1.067 1.00 91.56 88 LYS A C 1
ATOM 700 O O . LYS A 1 88 ? 17.405 4.177 1.220 1.00 91.56 88 LYS A O 1
ATOM 705 N N . ALA A 1 89 ? 18.025 2.386 0.012 1.00 90.62 89 ALA A N 1
ATOM 706 C CA . ALA A 1 89 ? 18.753 3.142 -1.011 1.00 90.62 89 ALA A CA 1
ATOM 707 C C . ALA A 1 89 ? 17.876 4.191 -1.721 1.00 90.62 89 ALA A C 1
ATOM 709 O O . ALA A 1 89 ? 18.339 5.287 -2.030 1.00 90.62 89 ALA A O 1
ATOM 710 N N . TRP A 1 90 ? 16.598 3.880 -1.951 1.00 92.62 90 TRP A N 1
ATOM 711 C CA . TRP A 1 90 ? 15.656 4.830 -2.533 1.00 92.62 90 TRP A CA 1
ATOM 712 C C . TRP A 1 90 ? 15.310 5.947 -1.548 1.00 92.62 90 TRP A C 1
ATOM 714 O O . TRP A 1 90 ? 15.425 7.118 -1.903 1.00 92.62 90 TRP A O 1
ATOM 724 N N . MET A 1 91 ? 14.992 5.616 -0.293 1.00 93.31 91 MET A N 1
ATOM 725 C CA . MET A 1 91 ? 14.710 6.622 0.741 1.00 93.31 91 MET A CA 1
ATOM 726 C C . MET A 1 91 ? 15.898 7.577 0.972 1.00 93.31 91 MET A C 1
ATOM 728 O O . MET A 1 91 ? 15.714 8.783 1.150 1.00 93.31 91 MET A O 1
ATOM 732 N N . GLU A 1 92 ? 17.126 7.059 0.922 1.00 91.69 92 GLU A N 1
ATOM 733 C CA . GLU A 1 92 ? 18.353 7.861 0.992 1.00 91.69 92 GLU A CA 1
ATOM 734 C C . GLU A 1 92 ? 18.502 8.779 -0.234 1.00 91.69 92 GLU A C 1
ATOM 736 O O . GLU A 1 92 ? 18.847 9.953 -0.082 1.00 91.69 92 GLU A O 1
ATOM 741 N N . SER A 1 93 ? 18.159 8.299 -1.437 1.00 88.25 93 SER A N 1
ATOM 742 C CA . SER A 1 93 ? 18.199 9.113 -2.664 1.00 88.25 93 SER A CA 1
ATOM 743 C C . SER A 1 93 ? 17.216 10.293 -2.648 1.00 88.25 93 SER A C 1
ATOM 745 O O . SER A 1 93 ? 17.529 11.371 -3.162 1.00 88.25 93 SER A O 1
ATOM 747 N N . LEU A 1 94 ? 16.057 10.131 -1.995 1.00 85.50 94 LEU A N 1
ATOM 748 C CA . LEU A 1 94 ? 15.098 11.221 -1.797 1.00 85.50 94 LEU A CA 1
ATOM 749 C C . LEU A 1 94 ? 15.685 12.319 -0.909 1.00 85.50 94 LEU A C 1
ATOM 751 O O . LEU A 1 94 ? 15.518 13.498 -1.198 1.00 85.50 94 LEU A O 1
ATOM 755 N N . SER A 1 95 ? 16.408 11.934 0.145 1.00 70.44 95 SER A N 1
ATOM 756 C CA . SER A 1 95 ? 17.008 12.877 1.095 1.00 70.44 95 SER A CA 1
ATOM 757 C C . SER A 1 95 ? 18.136 13.691 0.454 1.00 70.44 95 SER A C 1
ATOM 759 O O . SER A 1 95 ? 18.248 14.887 0.707 1.00 70.44 95 SER A O 1
ATOM 761 N N . ALA A 1 96 ? 18.927 13.073 -0.430 1.00 64.62 96 ALA A N 1
ATOM 762 C CA . ALA A 1 96 ? 19.963 13.766 -1.199 1.00 64.62 96 ALA A CA 1
ATOM 763 C C . ALA A 1 96 ? 19.383 14.809 -2.177 1.00 64.62 96 ALA A C 1
ATOM 765 O O . ALA A 1 96 ? 20.013 15.829 -2.444 1.00 64.62 96 ALA A O 1
ATOM 766 N N . SER A 1 97 ? 18.161 14.582 -2.664 1.00 59.25 97 SER A N 1
ATOM 767 C CA . SER A 1 97 ? 17.493 15.444 -3.646 1.00 59.25 97 SER A CA 1
ATOM 768 C C . SER A 1 97 ? 16.881 16.721 -3.049 1.00 59.25 97 SER A C 1
ATOM 770 O O . SER A 1 97 ? 16.555 17.637 -3.794 1.00 59.25 97 SER A O 1
ATOM 772 N N . VAL A 1 98 ? 16.723 16.814 -1.721 1.00 55.41 98 VAL A N 1
ATOM 773 C CA . VAL A 1 98 ? 16.168 18.007 -1.036 1.00 55.41 98 VAL A CA 1
ATOM 774 C C . VAL A 1 98 ? 17.251 19.057 -0.727 1.00 55.41 98 VAL A C 1
ATOM 776 O O . VAL A 1 98 ? 16.935 20.188 -0.371 1.00 55.41 98 VAL A O 1
ATOM 779 N N . VAL A 1 99 ? 18.532 18.704 -0.877 1.00 45.78 99 VAL A N 1
ATOM 780 C CA . VAL A 1 99 ? 19.687 19.558 -0.529 1.00 45.78 99 VAL A CA 1
ATOM 781 C C . VAL A 1 99 ? 20.451 20.043 -1.776 1.00 45.78 99 VAL A C 1
ATOM 783 O O . VAL A 1 99 ? 21.592 20.482 -1.663 1.00 45.78 99 VAL A O 1
ATOM 786 N N . SER A 1 100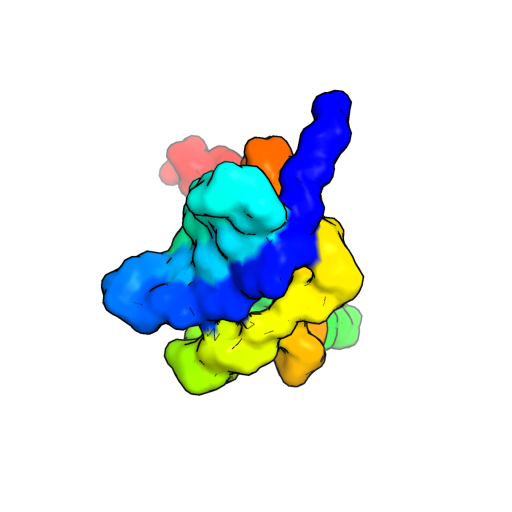 ? 19.850 19.955 -2.969 1.00 41.62 100 SER A N 1
ATOM 787 C CA . SER A 1 100 ? 20.439 20.445 -4.231 1.00 41.62 100 SER A CA 1
ATOM 788 C C . SER A 1 100 ? 19.743 21.698 -4.745 1.00 41.62 100 SER A C 1
ATOM 790 O O . SER A 1 100 ? 18.496 21.743 -4.669 1.00 41.62 100 SER A O 1
#

Secondary structure (DSSP, 8-state):
-PPPPEEEEEEETTTTEEEEEETTS-EEEEEGGGS--EEEETTEEEE----HHHHHT-EEETTTEEEETTTTEEEEHHHHHTT--S-HHHHHHHHHHT--

Mean predicted aligned error: 4.29 Å

Radius of gyration: 14.06 Å; Cα contacts (8 Å, |Δi|>4): 148; chains: 1; bounding box: 32×33×36 Å

Foldseek 3Di:
DDDFFFDDWFADPVQCWIKTAGPVRDIDIDRCVLAQQWDQDPVGTDGDDDDPVLRGCWGDDGRFWIDSVVSRDIDGPVCVVVSNRYDPVVVVVVVVVVVD

Nearest PDB structures (foldseek):
  3k8r-assembly1_B  TM=9.001E-01  e=3.567E-06  Rhodospirillum rubrum ATCC 11170
  3lhc-assembly1_A-2  TM=2.583E-01  e=1.684E-01  Nostoc ellipsosporum
  3s3z-assembly1_A  TM=2.666E-01  e=2.144E-01  Nostoc ellipsosporum
  3gxz-assembly1_B  TM=2.514E-01  e=2.731E-01  Nostoc ellipsosporum
  2zkm-assembly1_X  TM=6.065E-01  e=4.974E+00  Homo sapiens